Protein AF-W3V5J1-F1 (afdb_monomer_lite)

Radius of gyration: 12.04 Å; chains: 1; bounding box: 28×23×29 Å

pLDDT: mean 82.51, std 6.98, range [63.0, 92.19]

Organism: NCBI:txid1004151

Structure (mmCIF, N/CA/C/O backbone):
data_AF-W3V5J1-F1
#
_entry.id   AF-W3V5J1-F1
#
loop_
_atom_site.group_PDB
_atom_site.id
_atom_site.type_symbol
_atom_site.label_atom_id
_atom_site.label_alt_id
_atom_site.label_comp_id
_atom_site.label_asym_id
_atom_site.label_entity_id
_atom_site.label_seq_id
_atom_site.pdbx_PDB_ins_code
_atom_site.Cartn_x
_atom_site.Cartn_y
_atom_site.Cartn_z
_atom_site.occupancy
_atom_site.B_iso_or_equiv
_atom_site.auth_seq_id
_atom_site.auth_comp_id
_atom_site.auth_asym_id
_atom_site.auth_atom_id
_atom_site.pdbx_PDB_model_num
ATOM 1 N N . MET A 1 1 ? -0.893 -6.833 -15.784 1.00 81.56 1 MET A N 1
ATOM 2 C CA . MET A 1 1 ? -1.452 -7.724 -14.749 1.00 81.56 1 MET A CA 1
ATOM 3 C C . MET A 1 1 ? -1.902 -6.873 -13.573 1.00 81.56 1 MET A C 1
ATOM 5 O O . MET A 1 1 ? -1.147 -6.009 -13.159 1.00 81.56 1 MET A O 1
ATOM 9 N N . LYS A 1 2 ? -3.125 -7.061 -13.069 1.00 84.38 2 LYS A N 1
ATOM 10 C CA . LYS A 1 2 ? -3.598 -6.343 -11.879 1.00 84.38 2 LYS A CA 1
ATOM 11 C C . LYS A 1 2 ? -3.397 -7.224 -10.650 1.00 84.38 2 LYS A C 1
ATOM 13 O O . LYS A 1 2 ? -3.747 -8.403 -10.713 1.00 84.38 2 LYS A O 1
ATOM 18 N N . VAL A 1 3 ? -2.849 -6.667 -9.577 1.00 86.06 3 VAL A N 1
ATOM 19 C CA . VAL A 1 3 ? -2.757 -7.324 -8.272 1.00 86.06 3 VAL A CA 1
ATOM 20 C C . VAL A 1 3 ? -3.562 -6.502 -7.277 1.00 86.06 3 VAL A C 1
ATOM 22 O O . VAL A 1 3 ? -3.256 -5.340 -7.023 1.00 86.06 3 VAL A O 1
ATOM 25 N N . ASP A 1 4 ? -4.604 -7.117 -6.731 1.00 89.38 4 ASP A N 1
ATOM 26 C CA . ASP A 1 4 ? -5.418 -6.532 -5.675 1.00 89.38 4 ASP A CA 1
ATOM 27 C C . ASP A 1 4 ? -4.941 -7.082 -4.329 1.00 89.38 4 ASP A C 1
ATOM 29 O O . ASP A 1 4 ? -5.004 -8.287 -4.076 1.00 89.38 4 ASP A O 1
ATOM 33 N N . ILE A 1 5 ? -4.471 -6.197 -3.455 1.00 88.56 5 ILE A N 1
ATOM 34 C CA . ILE A 1 5 ? -4.035 -6.538 -2.102 1.00 88.56 5 ILE A CA 1
ATOM 35 C C . ILE A 1 5 ? -5.076 -5.984 -1.137 1.00 88.56 5 ILE A C 1
ATOM 37 O O . ILE A 1 5 ? -5.498 -4.837 -1.245 1.00 88.56 5 ILE A O 1
ATOM 41 N N . THR A 1 6 ? -5.530 -6.803 -0.195 1.00 91.75 6 THR A N 1
ATOM 42 C CA . THR A 1 6 ? -6.442 -6.360 0.863 1.00 91.75 6 THR A CA 1
ATOM 43 C C . THR A 1 6 ? -5.750 -6.524 2.201 1.00 91.75 6 THR A C 1
ATOM 45 O O . THR A 1 6 ? -5.350 -7.635 2.531 1.00 91.75 6 THR A O 1
ATOM 48 N N . LEU A 1 7 ? -5.647 -5.433 2.954 1.00 89.62 7 LEU A N 1
ATOM 49 C CA . LEU A 1 7 ? -5.006 -5.389 4.266 1.00 89.62 7 LEU A CA 1
ATOM 50 C C . LEU A 1 7 ? -5.990 -4.856 5.301 1.00 89.62 7 LEU A C 1
ATOM 52 O O . LEU A 1 7 ? -6.854 -4.036 4.983 1.00 89.62 7 LEU A O 1
ATOM 56 N N . LYS A 1 8 ? -5.855 -5.291 6.548 1.00 92.19 8 LYS A N 1
ATOM 57 C CA . LYS A 1 8 ? -6.413 -4.570 7.693 1.00 92.19 8 LYS A CA 1
ATOM 58 C C . LYS A 1 8 ? -5.593 -3.313 7.973 1.00 92.19 8 LYS A C 1
ATOM 60 O O . LYS A 1 8 ? -4.420 -3.239 7.613 1.00 92.19 8 LYS A O 1
ATOM 65 N N . GLN A 1 9 ? -6.201 -2.340 8.650 1.00 86.69 9 GLN A N 1
ATOM 66 C CA . GLN A 1 9 ? -5.491 -1.136 9.095 1.00 86.69 9 GLN A CA 1
ATOM 67 C C . GLN A 1 9 ? -4.248 -1.483 9.936 1.00 86.69 9 GLN A C 1
ATOM 69 O O . GLN A 1 9 ? -3.181 -0.955 9.656 1.00 86.69 9 GLN A O 1
ATOM 74 N N . GLU A 1 10 ? -4.359 -2.420 10.884 1.00 90.38 10 GLU A N 1
ATOM 75 C CA . GLU A 1 10 ? -3.234 -2.841 11.740 1.00 90.38 10 GLU A CA 1
ATOM 76 C C . GLU A 1 10 ? -2.070 -3.435 10.926 1.00 90.38 10 GLU A C 1
ATOM 78 O O . GLU A 1 10 ? -0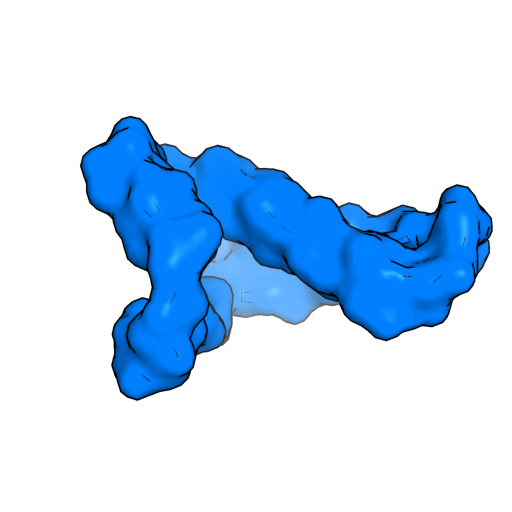.918 -3.063 11.131 1.00 90.38 10 GLU A O 1
ATOM 83 N N . GLU A 1 11 ? -2.367 -4.293 9.943 1.00 90.31 11 GLU A N 1
ATOM 84 C CA . GLU A 1 11 ? -1.355 -4.885 9.053 1.00 90.31 11 GLU A CA 1
ATOM 85 C C . GLU A 1 11 ? -0.666 -3.813 8.197 1.00 90.31 11 GLU A C 1
ATOM 87 O O . GLU A 1 11 ? 0.545 -3.852 7.984 1.00 90.31 11 GLU A O 1
ATOM 92 N N . PHE A 1 12 ? -1.435 -2.834 7.710 1.00 88.75 12 PHE A N 1
ATOM 93 C CA . PHE A 1 12 ? -0.882 -1.709 6.965 1.00 88.75 12 PHE A CA 1
ATOM 94 C C . PHE A 1 12 ? 0.042 -0.859 7.849 1.00 88.75 12 PHE A C 1
ATOM 96 O O . PHE A 1 12 ? 1.154 -0.533 7.436 1.00 88.75 12 PHE A O 1
ATOM 103 N N . ASP A 1 13 ? -0.368 -0.562 9.081 1.00 86.06 13 ASP A N 1
ATOM 104 C CA . ASP A 1 13 ? 0.425 0.228 10.024 1.00 86.06 13 ASP A CA 1
ATOM 105 C C . ASP A 1 13 ? 1.738 -0.487 10.409 1.00 86.06 13 ASP A C 1
ATOM 107 O O . ASP A 1 13 ? 2.789 0.153 10.499 1.00 86.06 13 ASP A O 1
ATOM 111 N N . GLU A 1 14 ? 1.726 -1.814 10.578 1.00 87.88 14 GLU A N 1
ATOM 112 C CA . GLU A 1 14 ? 2.936 -2.617 10.824 1.00 87.88 14 GLU A CA 1
ATOM 113 C C . GLU A 1 14 ? 3.934 -2.557 9.660 1.00 87.88 14 GLU A C 1
ATOM 115 O O . GLU A 1 14 ? 5.143 -2.401 9.878 1.00 87.88 14 GLU A O 1
ATOM 120 N N . ILE A 1 15 ? 3.443 -2.640 8.421 1.00 84.62 15 ILE A N 1
ATOM 121 C CA . ILE A 1 15 ? 4.272 -2.532 7.215 1.00 84.62 15 ILE A CA 1
ATOM 122 C C . ILE A 1 15 ? 4.912 -1.146 7.137 1.00 84.62 15 ILE A C 1
ATOM 124 O O . ILE A 1 15 ? 6.126 -1.032 6.962 1.00 84.62 15 ILE A O 1
ATOM 128 N N . ILE A 1 16 ? 4.108 -0.098 7.328 1.00 82.94 16 ILE A N 1
ATOM 129 C CA . ILE A 1 16 ? 4.568 1.291 7.343 1.00 82.94 16 ILE A CA 1
ATOM 130 C C . ILE A 1 16 ? 5.662 1.475 8.396 1.00 82.94 16 ILE A C 1
ATOM 132 O O . ILE A 1 16 ? 6.741 1.963 8.069 1.00 82.94 16 ILE A O 1
ATOM 136 N N . ASN A 1 17 ? 5.445 1.012 9.628 1.00 82.31 17 ASN A N 1
ATOM 137 C CA . ASN A 1 17 ? 6.441 1.101 10.697 1.00 82.31 17 ASN A CA 1
ATOM 138 C C . ASN A 1 17 ? 7.724 0.313 10.384 1.00 82.31 17 ASN A C 1
ATOM 140 O O . ASN A 1 17 ? 8.820 0.774 10.700 1.00 82.31 17 ASN A O 1
ATOM 144 N N . SER A 1 18 ? 7.616 -0.837 9.719 1.00 82.06 18 SER A N 1
ATOM 145 C CA . SER A 1 18 ? 8.778 -1.653 9.344 1.00 82.06 18 SER A CA 1
ATOM 146 C C . SER A 1 18 ? 9.652 -0.980 8.279 1.00 82.06 18 SER A C 1
ATOM 148 O O . SER A 1 18 ? 10.877 -1.081 8.331 1.00 82.06 18 SER A O 1
ATOM 150 N N . LEU A 1 19 ? 9.052 -0.246 7.337 1.00 76.19 19 LEU A N 1
ATOM 151 C CA . LEU A 1 19 ? 9.788 0.505 6.309 1.00 76.19 19 LEU A CA 1
ATOM 152 C C . LEU A 1 19 ? 10.580 1.669 6.900 1.00 76.19 19 LEU A C 1
ATOM 154 O O . LEU A 1 19 ? 11.698 1.938 6.464 1.00 76.19 19 LEU A O 1
ATOM 158 N N . VAL A 1 20 ? 10.037 2.317 7.934 1.00 67.19 20 VAL A N 1
ATOM 159 C CA . VAL A 1 20 ? 10.750 3.355 8.695 1.00 67.19 20 VAL A CA 1
ATOM 160 C C . VAL A 1 20 ? 12.034 2.792 9.293 1.00 67.19 20 VAL A C 1
ATOM 162 O O . VAL A 1 20 ? 13.083 3.427 9.209 1.00 67.19 20 VAL A O 1
ATOM 165 N N . CYS A 1 21 ? 11.956 1.600 9.891 1.00 63.00 21 CYS A N 1
ATOM 166 C CA . CYS A 1 21 ? 13.106 0.945 10.507 1.00 63.00 21 CYS A CA 1
ATOM 167 C C . CYS A 1 21 ? 14.190 0.549 9.494 1.00 63.00 21 CYS A C 1
ATOM 169 O O . CYS A 1 21 ? 15.343 0.404 9.887 1.00 63.00 21 CYS A O 1
ATOM 171 N N . ASN A 1 22 ? 13.842 0.416 8.212 1.00 70.31 22 ASN A N 1
ATOM 172 C CA . ASN A 1 22 ? 14.786 0.136 7.129 1.00 70.31 22 ASN A CA 1
ATOM 173 C C . ASN A 1 22 ? 15.417 1.403 6.511 1.00 70.31 22 ASN A C 1
ATOM 175 O O . ASN A 1 22 ? 16.127 1.290 5.517 1.00 70.31 22 ASN A O 1
ATOM 179 N N . GLU A 1 23 ? 15.182 2.591 7.088 1.00 66.31 23 GLU A N 1
ATOM 180 C CA . GLU A 1 23 ? 15.770 3.879 6.674 1.00 66.31 23 GLU A CA 1
ATOM 181 C C . GLU A 1 23 ? 15.533 4.275 5.201 1.00 66.31 23 GLU A C 1
ATOM 183 O O . GLU A 1 23 ? 16.311 5.043 4.633 1.00 66.31 23 GLU A O 1
ATOM 188 N N . ASP A 1 24 ? 14.441 3.827 4.570 1.00 78.62 24 ASP A N 1
ATOM 189 C CA . ASP A 1 24 ? 14.115 4.285 3.214 1.00 78.62 24 ASP A CA 1
ATOM 190 C C . ASP A 1 24 ? 13.880 5.808 3.219 1.00 78.62 24 ASP A C 1
ATOM 192 O O . ASP A 1 24 ? 12.931 6.330 3.816 1.00 78.62 24 ASP A O 1
ATOM 196 N N . CYS A 1 25 ? 14.794 6.548 2.588 1.00 78.19 25 CYS A N 1
ATOM 197 C CA . CYS A 1 25 ? 14.804 8.004 2.638 1.00 78.19 25 CYS A CA 1
ATOM 198 C C . CYS A 1 25 ? 13.615 8.621 1.887 1.00 78.19 25 CYS A C 1
ATOM 200 O O . CYS A 1 25 ? 13.105 9.660 2.312 1.00 78.19 25 CYS A O 1
ATOM 202 N N . TYR A 1 26 ? 13.132 7.978 0.822 1.00 78.06 26 TYR A N 1
ATOM 203 C CA . TYR A 1 26 ? 11.982 8.440 0.047 1.00 78.06 26 TYR A CA 1
ATOM 204 C C . TYR A 1 26 ? 10.678 8.184 0.790 1.00 78.06 26 TYR A C 1
ATOM 206 O O . TYR A 1 26 ? 9.805 9.056 0.819 1.00 78.06 26 TYR A O 1
ATOM 214 N N . PHE A 1 27 ? 10.577 7.034 1.451 1.00 83.50 27 PHE A N 1
ATOM 215 C CA . PHE A 1 27 ? 9.447 6.732 2.312 1.00 83.50 27 PHE A CA 1
ATOM 216 C C . PHE A 1 27 ? 9.370 7.687 3.506 1.00 83.50 27 PHE A C 1
ATOM 218 O O . PHE A 1 27 ? 8.316 8.262 3.776 1.00 83.50 27 PHE A O 1
ATOM 225 N N . ASN A 1 28 ? 10.495 7.917 4.190 1.00 81.75 28 ASN A N 1
ATOM 226 C CA . ASN A 1 28 ? 10.549 8.820 5.338 1.00 81.75 28 ASN A CA 1
ATOM 227 C C . ASN A 1 28 ? 10.168 10.258 4.951 1.00 81.75 28 ASN A C 1
ATOM 229 O O . ASN A 1 28 ? 9.391 10.887 5.665 1.00 81.75 28 ASN A O 1
ATOM 233 N N . MET A 1 29 ? 10.609 10.750 3.785 1.00 84.25 29 MET A N 1
ATOM 234 C CA . MET A 1 29 ? 10.166 12.048 3.256 1.00 84.25 29 MET A CA 1
ATOM 235 C C . MET A 1 29 ? 8.655 12.089 2.984 1.00 84.25 29 MET A C 1
ATOM 237 O O . MET A 1 29 ? 7.996 13.070 3.332 1.00 84.25 29 MET A O 1
ATOM 241 N N . CYS A 1 30 ? 8.091 11.033 2.387 1.00 84.25 30 CYS A N 1
ATOM 242 C CA . CYS A 1 30 ? 6.651 10.939 2.140 1.00 84.25 30 CYS A CA 1
ATOM 243 C C . CYS A 1 30 ? 5.861 10.949 3.454 1.00 84.25 30 CYS A C 1
ATOM 245 O O . CYS A 1 30 ? 4.919 11.723 3.611 1.00 84.25 30 CYS A O 1
ATOM 247 N N . ARG A 1 31 ? 6.283 10.150 4.434 1.00 82.44 31 ARG A N 1
ATOM 248 C CA . ARG A 1 31 ? 5.641 10.077 5.745 1.00 82.44 31 ARG A CA 1
ATOM 249 C C . ARG A 1 31 ? 5.738 11.388 6.512 1.00 82.44 31 ARG A C 1
ATOM 251 O O . ARG A 1 31 ? 4.749 11.801 7.101 1.00 82.44 31 ARG A O 1
ATOM 258 N N . ASP A 1 32 ? 6.875 12.069 6.502 1.00 84.00 32 ASP A N 1
ATOM 259 C CA . ASP A 1 32 ? 7.006 13.343 7.212 1.00 84.00 32 ASP A CA 1
ATOM 260 C C . ASP A 1 32 ? 6.090 14.421 6.594 1.00 84.00 32 ASP A C 1
ATOM 262 O O . ASP A 1 32 ? 5.480 15.208 7.321 1.00 84.00 32 ASP A O 1
ATOM 266 N N . ALA A 1 33 ? 5.902 14.400 5.268 1.00 84.38 33 ALA A N 1
ATOM 267 C CA . ALA A 1 33 ? 4.964 15.275 4.560 1.00 84.38 33 ALA A CA 1
ATOM 268 C C . ALA A 1 33 ? 3.482 14.876 4.735 1.00 84.38 33 ALA A C 1
ATOM 270 O O . ALA A 1 33 ? 2.602 15.737 4.675 1.00 84.38 33 ALA A O 1
ATOM 271 N N . HIS A 1 34 ? 3.201 13.588 4.963 1.00 84.19 34 HIS A N 1
ATOM 272 C CA . HIS A 1 34 ? 1.856 13.002 4.921 1.00 84.19 34 HIS A CA 1
ATOM 273 C C . HIS A 1 34 ? 1.521 12.123 6.139 1.00 84.19 34 HIS A C 1
ATOM 275 O O . HIS A 1 34 ? 0.740 11.182 6.036 1.00 84.19 34 HIS A O 1
ATOM 281 N N . SER A 1 35 ? 2.073 12.433 7.314 1.00 75.31 35 SER A N 1
ATOM 282 C CA . SER A 1 35 ? 2.013 11.575 8.516 1.00 75.31 35 SER A CA 1
ATOM 283 C C . SER A 1 35 ? 0.601 11.213 8.990 1.00 75.31 35 SER A C 1
ATOM 285 O O . SER A 1 35 ? 0.420 10.182 9.629 1.00 75.31 35 SER A O 1
ATOM 287 N N . ASN A 1 36 ? -0.402 12.024 8.645 1.00 79.00 36 ASN A N 1
ATOM 288 C CA . ASN A 1 36 ? -1.812 11.789 8.974 1.00 79.00 36 ASN A CA 1
ATOM 289 C C . ASN A 1 36 ? -2.664 11.368 7.761 1.00 79.00 36 ASN A C 1
ATOM 291 O O . ASN A 1 36 ? -3.882 11.243 7.882 1.00 79.00 36 ASN A O 1
ATOM 295 N N . ASP A 1 37 ? -2.056 11.182 6.587 1.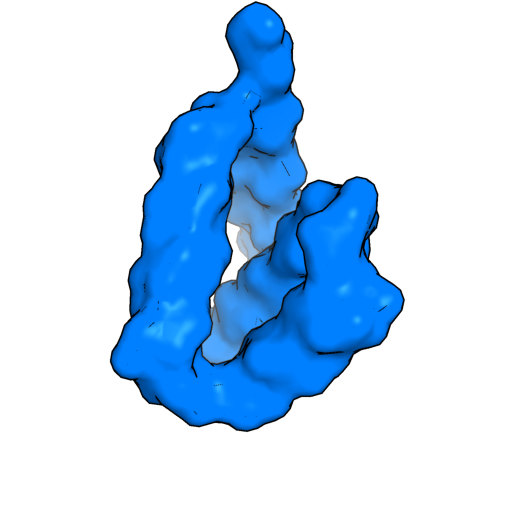00 86.56 37 ASP A N 1
ATOM 296 C CA . ASP A 1 37 ? -2.744 10.819 5.350 1.00 86.56 37 ASP A CA 1
ATOM 297 C C . ASP A 1 37 ? -2.384 9.391 4.925 1.00 86.56 37 ASP A C 1
ATOM 299 O O . ASP A 1 37 ? -1.474 9.133 4.135 1.00 86.56 37 ASP A O 1
ATOM 303 N N . ILE A 1 38 ? -3.165 8.447 5.447 1.00 82.25 38 ILE A N 1
ATOM 304 C CA . ILE A 1 38 ? -3.072 7.018 5.122 1.00 82.25 38 ILE A CA 1
ATOM 305 C C . ILE A 1 38 ? -3.204 6.768 3.610 1.00 82.25 38 ILE A C 1
ATOM 307 O O . ILE A 1 38 ? -2.584 5.840 3.096 1.00 82.25 38 ILE A O 1
ATOM 311 N N . ASN A 1 39 ? -3.971 7.581 2.872 1.00 86.38 39 ASN A N 1
ATOM 312 C CA . ASN A 1 39 ? -4.117 7.385 1.428 1.00 86.38 39 ASN A CA 1
ATOM 313 C C . ASN A 1 39 ? -2.840 7.777 0.682 1.00 86.38 39 ASN A C 1
ATOM 315 O O . ASN A 1 39 ? -2.471 7.100 -0.273 1.00 86.38 39 ASN A O 1
ATOM 319 N N . ALA A 1 40 ? -2.159 8.840 1.112 1.00 86.38 40 ALA A N 1
ATOM 320 C CA . ALA A 1 40 ? -0.879 9.233 0.532 1.00 86.38 40 ALA A CA 1
ATOM 321 C C . ALA A 1 40 ? 0.195 8.159 0.770 1.00 86.38 40 ALA A C 1
ATOM 323 O O . ALA A 1 40 ? 0.886 7.771 -0.171 1.00 86.38 40 ALA A O 1
ATOM 324 N N . LEU A 1 41 ? 0.265 7.615 1.991 1.00 86.94 41 LEU A N 1
ATOM 325 C CA . LEU A 1 41 ? 1.160 6.502 2.324 1.00 86.94 41 LEU A CA 1
ATOM 326 C C . LEU A 1 41 ? 0.844 5.245 1.504 1.00 86.94 41 LEU A C 1
ATOM 328 O O . LEU A 1 41 ? 1.752 4.604 0.981 1.00 86.94 41 LEU A O 1
ATOM 332 N N . ARG A 1 42 ? -0.443 4.918 1.341 1.00 89.00 42 ARG A N 1
ATOM 333 C CA . ARG A 1 42 ? -0.887 3.797 0.506 1.00 89.00 42 ARG A CA 1
ATOM 334 C C . ARG A 1 42 ? -0.461 3.978 -0.949 1.00 89.00 42 ARG A C 1
ATOM 336 O O . ARG A 1 42 ? 0.127 3.066 -1.514 1.00 89.00 42 ARG A O 1
ATOM 343 N N . ASN A 1 43 ? -0.745 5.137 -1.541 1.00 88.44 43 ASN A N 1
ATOM 344 C CA . ASN A 1 43 ? -0.426 5.403 -2.943 1.00 88.44 43 ASN A CA 1
ATOM 345 C C . ASN A 1 43 ? 1.090 5.336 -3.193 1.00 88.44 43 ASN A C 1
ATOM 347 O O . ASN A 1 43 ? 1.526 4.813 -4.215 1.00 88.44 43 ASN A O 1
ATOM 351 N N . TRP A 1 44 ? 1.904 5.836 -2.253 1.00 88.00 44 TRP A N 1
ATOM 352 C CA . TRP A 1 44 ? 3.358 5.680 -2.328 1.00 88.00 44 TRP A CA 1
ATOM 353 C C . TRP A 1 44 ? 3.751 4.200 -2.356 1.00 88.00 44 TRP A C 1
ATOM 355 O O . TRP A 1 44 ? 4.590 3.793 -3.154 1.00 88.00 44 TRP A O 1
ATOM 365 N N . PHE A 1 45 ? 3.107 3.386 -1.519 1.00 85.62 45 PHE A N 1
ATOM 366 C CA . PHE A 1 45 ? 3.394 1.961 -1.415 1.00 85.62 45 PHE A CA 1
ATOM 367 C C . PHE A 1 45 ? 2.991 1.176 -2.672 1.00 85.62 45 PHE A C 1
ATOM 369 O O . PHE A 1 45 ? 3.742 0.316 -3.127 1.00 85.62 45 PHE A O 1
ATOM 376 N N . GLU A 1 46 ? 1.852 1.512 -3.279 1.00 88.31 46 GLU A N 1
ATOM 377 C CA . GLU A 1 46 ? 1.438 0.991 -4.590 1.00 88.31 46 GLU A CA 1
ATOM 378 C C . GLU A 1 46 ? 2.496 1.298 -5.658 1.00 88.31 46 GLU A C 1
ATOM 380 O O . GLU A 1 46 ? 2.990 0.381 -6.315 1.00 88.31 46 GLU A O 1
ATOM 385 N N . MET A 1 47 ? 2.921 2.563 -5.759 1.00 85.62 47 MET A N 1
ATOM 386 C CA . MET A 1 47 ? 3.956 2.986 -6.708 1.00 85.62 47 MET A CA 1
ATOM 387 C C . MET A 1 47 ? 5.295 2.278 -6.477 1.00 85.62 47 MET A C 1
ATOM 389 O O . MET A 1 47 ? 5.958 1.890 -7.436 1.00 85.62 47 MET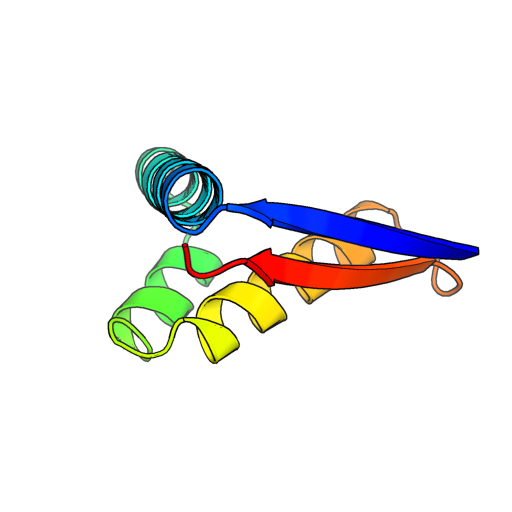 A O 1
ATOM 393 N N . PHE A 1 48 ? 5.698 2.100 -5.217 1.00 83.88 48 PHE A N 1
ATOM 394 C CA . PHE A 1 48 ? 6.943 1.423 -4.861 1.00 83.88 48 PHE A CA 1
ATOM 395 C C . PHE A 1 48 ? 6.973 -0.017 -5.386 1.00 83.88 48 PHE A C 1
ATOM 397 O O . PHE A 1 48 ? 7.976 -0.441 -5.964 1.00 83.88 48 PHE A O 1
ATOM 404 N N . PHE A 1 49 ? 5.877 -0.764 -5.229 1.00 81.38 49 PHE A N 1
ATOM 405 C CA . PHE A 1 49 ? 5.790 -2.122 -5.762 1.00 81.38 49 PHE A CA 1
ATOM 406 C C . PHE A 1 49 ? 5.736 -2.158 -7.286 1.00 81.38 49 PHE A C 1
ATOM 408 O O . PHE A 1 49 ? 6.374 -3.021 -7.885 1.00 81.38 49 PHE A O 1
ATOM 415 N N . GLU A 1 50 ? 4.998 -1.243 -7.914 1.00 84.25 50 GLU A N 1
ATOM 416 C CA . GLU A 1 50 ? 4.950 -1.151 -9.377 1.00 84.25 50 GLU A CA 1
ATOM 417 C C . GLU A 1 50 ? 6.348 -0.915 -9.967 1.00 84.25 50 GLU A C 1
ATOM 419 O O . GLU A 1 50 ? 6.731 -1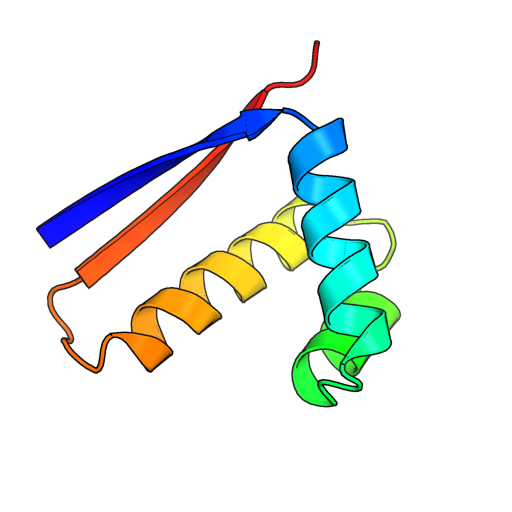.598 -10.919 1.00 84.25 50 GLU A O 1
ATOM 424 N N . ASP A 1 51 ? 7.144 -0.033 -9.355 1.00 81.12 51 ASP A N 1
ATOM 425 C CA . ASP A 1 51 ? 8.525 0.222 -9.776 1.00 81.12 51 ASP A CA 1
ATOM 426 C C . ASP A 1 51 ? 9.426 -1.009 -9.570 1.00 81.12 51 ASP A C 1
ATOM 428 O O . ASP A 1 51 ? 10.162 -1.395 -10.480 1.00 81.12 51 ASP A O 1
ATOM 432 N N . HIS A 1 52 ? 9.304 -1.697 -8.426 1.00 80.12 52 HIS A N 1
ATOM 433 C CA . HIS A 1 52 ? 10.096 -2.894 -8.102 1.00 80.12 52 HIS A CA 1
ATOM 434 C C . HIS A 1 52 ? 9.852 -4.074 -9.039 1.00 80.12 52 HIS A C 1
ATOM 436 O O . HIS A 1 52 ? 10.754 -4.881 -9.269 1.00 80.12 52 HIS A O 1
ATOM 442 N N . VAL A 1 53 ? 8.637 -4.213 -9.568 1.00 76.44 53 VAL A N 1
ATOM 443 C CA . VAL A 1 53 ? 8.310 -5.325 -10.466 1.00 76.44 53 VAL A CA 1
ATOM 444 C C . VAL A 1 53 ? 8.903 -5.100 -11.870 1.00 76.44 53 VAL A C 1
ATOM 446 O O . VAL A 1 53 ? 8.970 -6.051 -12.647 1.00 76.44 53 VAL A O 1
ATOM 449 N N . HIS A 1 54 ? 9.404 -3.892 -12.188 1.00 67.31 54 HIS A N 1
ATOM 450 C CA . HIS A 1 54 ? 10.039 -3.513 -13.467 1.00 67.31 54 HIS A CA 1
ATOM 451 C C . HIS A 1 54 ? 9.240 -3.916 -14.725 1.00 67.31 54 HIS A C 1
ATOM 453 O O . HIS A 1 54 ? 9.768 -3.951 -15.838 1.00 67.31 54 HIS A O 1
ATOM 459 N N . ASP A 1 55 ? 7.948 -4.194 -14.563 1.00 73.44 55 ASP A N 1
ATOM 460 C CA . ASP A 1 55 ? 7.024 -4.534 -15.630 1.00 73.44 55 ASP A CA 1
ATOM 461 C C . ASP A 1 55 ? 5.941 -3.462 -15.669 1.00 73.44 55 ASP A C 1
ATOM 463 O O . ASP A 1 55 ? 5.036 -3.421 -14.836 1.00 73.44 55 ASP A O 1
ATOM 467 N N . SER A 1 56 ? 6.032 -2.603 -16.684 1.00 67.25 56 SER A N 1
ATOM 468 C CA . SER A 1 56 ? 5.092 -1.508 -16.957 1.00 67.25 56 SER A CA 1
ATOM 469 C C . SER A 1 56 ? 3.626 -1.940 -17.109 1.00 67.25 56 SER A C 1
ATOM 471 O O . SER A 1 56 ? 2.739 -1.090 -17.179 1.00 67.25 56 SER A O 1
ATOM 473 N N . ALA A 1 57 ? 3.346 -3.244 -17.191 1.00 77.44 57 ALA A N 1
ATOM 474 C CA . ALA A 1 57 ? 1.991 -3.767 -17.237 1.00 77.44 57 ALA A CA 1
ATOM 475 C C . ALA A 1 57 ? 1.414 -4.099 -15.851 1.00 77.44 57 ALA A C 1
ATOM 477 O O . ALA A 1 57 ? 0.231 -4.455 -15.781 1.00 77.44 57 ALA A O 1
ATOM 478 N N . VAL A 1 58 ? 2.203 -4.065 -14.773 1.00 81.62 58 VAL A N 1
ATOM 479 C CA . VAL A 1 58 ? 1.747 -4.413 -13.422 1.00 81.62 58 VAL A CA 1
ATOM 480 C C . VAL A 1 58 ? 1.131 -3.202 -12.741 1.00 81.62 58 VAL A C 1
ATOM 482 O O . VAL A 1 58 ? 1.722 -2.133 -12.704 1.00 81.62 58 VAL A O 1
ATOM 485 N N . ARG A 1 59 ? -0.084 -3.392 -12.222 1.00 85.19 59 ARG A N 1
ATOM 486 C CA . ARG A 1 59 ? -0.801 -2.393 -11.434 1.00 85.19 59 ARG A CA 1
ATOM 487 C C . ARG A 1 59 ? -1.165 -2.973 -10.078 1.00 85.19 59 ARG A C 1
ATOM 489 O O . ARG A 1 59 ? -1.779 -4.046 -10.039 1.00 85.19 59 ARG A O 1
ATOM 496 N N . ILE A 1 60 ? -0.820 -2.266 -9.011 1.00 86.44 60 ILE A N 1
ATOM 497 C CA . ILE A 1 60 ? -1.089 -2.662 -7.629 1.00 86.44 60 ILE A CA 1
ATOM 498 C C . ILE A 1 60 ? -2.195 -1.762 -7.069 1.00 86.44 60 ILE A C 1
ATOM 500 O O . ILE A 1 60 ? -2.057 -0.548 -7.070 1.00 86.44 60 ILE A O 1
ATOM 504 N N . ASP A 1 61 ? -3.291 -2.355 -6.594 1.00 88.44 61 ASP A N 1
ATOM 505 C CA . ASP A 1 61 ? -4.329 -1.644 -5.830 1.00 88.44 61 ASP A CA 1
ATOM 506 C C . ASP A 1 61 ? -4.363 -2.215 -4.404 1.00 88.44 61 ASP A C 1
ATOM 508 O O . ASP A 1 61 ? -4.605 -3.413 -4.209 1.00 88.44 61 ASP A O 1
ATOM 512 N N . ILE A 1 62 ? -4.158 -1.364 -3.398 1.00 88.81 62 ILE A N 1
ATOM 513 C CA . ILE A 1 62 ? -4.189 -1.729 -1.981 1.00 88.81 62 ILE A CA 1
ATOM 514 C C . ILE A 1 62 ? -5.502 -1.247 -1.356 1.00 88.81 62 ILE A C 1
ATOM 516 O O . ILE A 1 62 ? -5.789 -0.061 -1.218 1.00 88.81 62 ILE A O 1
ATOM 520 N N . ASN A 1 63 ? -6.319 -2.185 -0.896 1.00 90.56 63 ASN A N 1
ATOM 521 C CA . ASN A 1 63 ? -7.557 -1.893 -0.188 1.00 90.56 63 ASN A CA 1
ATOM 522 C C . ASN A 1 63 ? -7.361 -2.087 1.314 1.00 90.56 63 ASN A C 1
ATOM 524 O O . ASN A 1 63 ? -7.175 -3.210 1.782 1.00 90.56 63 ASN A O 1
ATOM 528 N N . ILE A 1 64 ? -7.444 -0.994 2.072 1.00 88.88 64 ILE A N 1
ATOM 529 C CA . ILE A 1 64 ? -7.335 -1.020 3.532 1.00 88.88 64 ILE A CA 1
ATOM 530 C C . ILE A 1 64 ? -8.739 -1.149 4.124 1.00 88.88 64 ILE A C 1
ATOM 5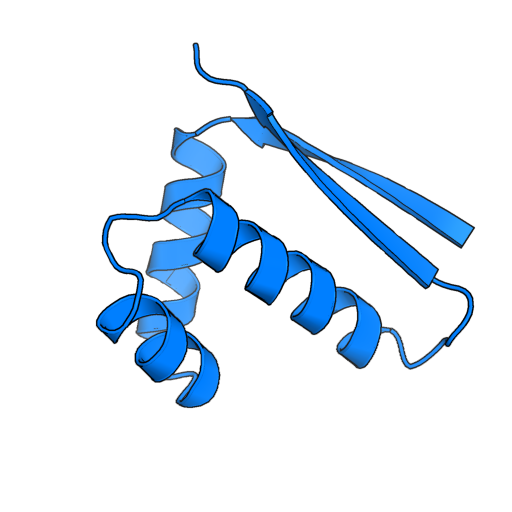32 O O . ILE A 1 64 ? -9.579 -0.257 3.976 1.00 88.88 64 ILE A O 1
ATOM 536 N N . LYS A 1 65 ? -9.005 -2.269 4.794 1.00 87.94 65 LYS A N 1
ATOM 537 C CA . LYS A 1 65 ? -10.230 -2.491 5.561 1.00 87.94 65 LYS A CA 1
ATOM 538 C C . LYS A 1 65 ? -10.093 -1.819 6.921 1.00 87.94 65 LYS A C 1
ATOM 540 O O . LYS A 1 65 ? -9.204 -2.155 7.702 1.00 87.94 65 LYS A O 1
ATOM 545 N N . ARG A 1 66 ? -10.993 -0.875 7.186 1.00 73.56 66 ARG A N 1
ATOM 546 C CA . ARG A 1 66 ? -11.220 -0.327 8.523 1.00 73.56 66 ARG A CA 1
ATOM 547 C C . ARG A 1 66 ? -12.245 -1.236 9.193 1.00 73.56 66 ARG A C 1
ATOM 549 O O . ARG A 1 66 ? -13.363 -1.330 8.685 1.00 73.56 66 ARG A O 1
ATOM 556 N N . ASP A 1 67 ? -11.804 -1.970 10.211 1.00 63.91 67 ASP A N 1
ATOM 557 C CA . ASP A 1 67 ? -12.693 -2.729 11.100 1.00 63.91 67 ASP A CA 1
ATOM 558 C C . ASP A 1 67 ? -13.629 -1.77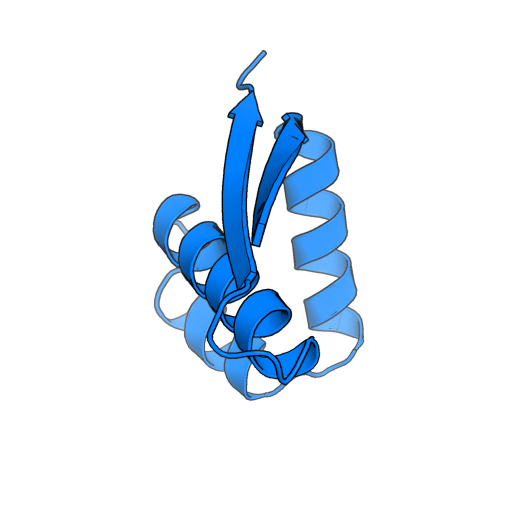3 11.873 1.00 63.91 67 ASP A C 1
ATOM 560 O O . ASP A 1 67 ? -13.232 -0.605 12.114 1.00 63.91 67 ASP A O 1
#

Foldseek 3Di:
DEDEAEEEPVRLVVVLVVVVVVVPVVSVVQCVVQVPPPVSSQVVVQVVVCVVVVDVVYGYDYHYDYD

Secondary structure (DSSP, 8-state):
-EEEEEEEHHHHHHHHHHHHHTT-HHHHHHHHHHTT-HHHHHHHHHHHHHHHT--TT-EEEEEEE--

Sequence (67 aa):
MKVDITLKQEEFDEIINSLVCNEDCYFNMCRDAHSNDINALRNWFEMFFEDHVHDSAVRIDINIKRD